Protein AF-A0A0D6M147-F1 (afdb_monomer)

Solvent-accessible surface area (backbone atoms only — not comparable to full-atom values): 6249 Å² total; per-residue (Å²): 143,72,65,67,63,54,51,52,53,52,52,54,56,65,67,64,76,70,74,77,78,73,76,83,73,92,60,101,74,86,88,84,83,53,70,70,56,50,45,51,54,34,51,54,48,22,70,45,45,34,62,56,53,54,70,46,85,50,78,64,50,73,52,103,88,51,72,53,66,84,53,72,61,92,78,63,73,75,57,74,54,45,66,45,82,39,90,100,75,50,72,46,79,48,114

Sequence (95 aa):
MSYWLVLLFFYQFLTFSQSQSSVERNAGVYFRINQKAVDYITELASDAMPQILNNMHLPDVTVSAATISKIHINRVEKPEIQAKFVKNKGTRIDL

Mean predicted aligned error: 13.18 Å

Secondary structure (DSSP, 8-state):
--HHHHHHHHHHHHHTT----------S------HHHHHHHHHHHHHHHHHHHHT--PPPEEETTEEE--------PPP--EEEEETTTEEEEE-

InterPro domains:
  IPR017943 Bactericidal permeability-increasing protein, alpha/beta domain superfamily [SSF55394] (26-90)
  IPR032942 BPI/LBP/Plunc family [PTHR10504] (3-93)

Foldseek 3Di:
DPVVVVVVVVVVVVVVPPPPPPPPPDDPDDDDDDQVNVQVVQQVCLVCVFVVQQPDDDDWDDDPVDIRPDDGDPDDDRDDWHWDQDPPPGIDIDD

Organism: NCBI:txid53326

Radius of gyration: 26.22 Å; Cα contacts (8 Å, |Δi|>4): 69; chains: 1; bounding box: 48×54×63 Å

Structure (mmCIF, N/CA/C/O backbone):
data_AF-A0A0D6M147-F1
#
_entry.id   AF-A0A0D6M147-F1
#
loop_
_atom_site.group_PDB
_atom_site.id
_atom_site.type_symbol
_atom_site.label_atom_id
_atom_site.label_alt_id
_atom_site.label_comp_id
_atom_site.label_asym_id
_atom_site.label_entity_id
_atom_site.label_seq_id
_atom_site.pdbx_PDB_ins_code
_atom_site.Cartn_x
_atom_site.Cartn_y
_atom_site.Cartn_z
_atom_site.occupancy
_atom_site.B_iso_or_equiv
_atom_site.auth_seq_id
_atom_site.auth_comp_id
_atom_site.auth_asym_id
_atom_site.auth_atom_id
_atom_site.pdbx_PDB_model_num
ATOM 1 N N . MET A 1 1 ? 19.058 -44.672 -37.710 1.00 57.97 1 MET A N 1
ATOM 2 C CA . MET A 1 1 ? 19.691 -43.335 -37.731 1.00 57.97 1 MET A CA 1
ATOM 3 C C . MET A 1 1 ? 18.679 -42.288 -38.204 1.00 57.97 1 MET A C 1
ATOM 5 O O . MET A 1 1 ? 18.765 -41.848 -39.337 1.00 57.97 1 MET A O 1
ATOM 9 N N . SER A 1 2 ? 17.653 -41.952 -37.405 1.00 61.62 2 SER A N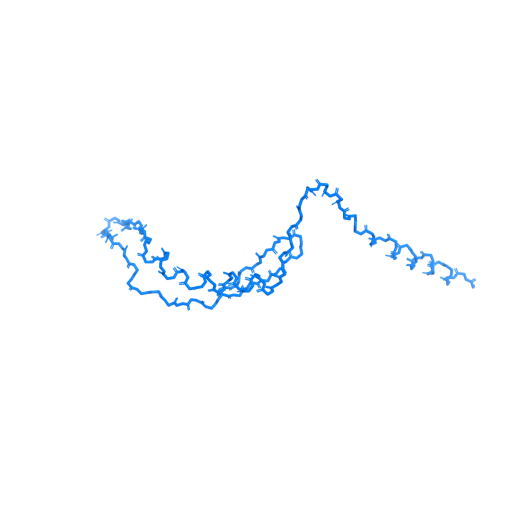 1
ATOM 10 C CA . SER A 1 2 ? 16.614 -40.983 -37.838 1.00 61.62 2 SER A CA 1
ATOM 11 C C . SER A 1 2 ? 15.878 -40.253 -36.693 1.00 61.62 2 SER A C 1
ATOM 13 O O . SER A 1 2 ? 14.903 -39.557 -36.925 1.00 61.62 2 SER A O 1
ATOM 15 N N . TYR A 1 3 ? 16.329 -40.370 -35.437 1.00 69.81 3 TYR A N 1
ATOM 16 C CA . TYR A 1 3 ? 15.665 -39.704 -34.298 1.00 69.81 3 TYR A CA 1
ATOM 17 C C . TYR A 1 3 ? 16.210 -38.298 -34.010 1.00 69.81 3 TYR A C 1
ATOM 19 O O . TYR A 1 3 ? 15.548 -37.485 -33.374 1.00 69.81 3 TYR A O 1
ATOM 27 N N . TRP A 1 4 ? 17.406 -37.986 -34.515 1.00 65.56 4 TRP A N 1
ATOM 28 C CA . TRP A 1 4 ? 18.068 -36.702 -34.276 1.00 65.56 4 TRP A CA 1
ATOM 29 C C . TRP A 1 4 ? 17.421 -35.550 -35.059 1.00 65.56 4 TRP A C 1
ATOM 31 O O . TRP A 1 4 ? 17.294 -34.437 -34.558 1.00 65.56 4 TRP A O 1
ATOM 41 N N . LEU A 1 5 ? 16.922 -35.849 -36.261 1.00 71.56 5 LEU A N 1
ATOM 42 C CA . LEU A 1 5 ? 16.210 -34.894 -37.111 1.00 71.56 5 LEU A CA 1
ATOM 43 C C . LEU A 1 5 ? 14.843 -34.523 -36.513 1.00 71.56 5 LEU A C 1
ATOM 45 O O . LEU A 1 5 ? 14.465 -33.357 -36.519 1.00 71.56 5 LEU A O 1
ATOM 49 N N . VAL A 1 6 ? 14.148 -35.493 -35.907 1.00 72.62 6 VAL A N 1
ATOM 50 C CA . VAL A 1 6 ? 12.876 -35.260 -35.202 1.00 72.62 6 VAL A CA 1
ATOM 51 C C . VAL A 1 6 ? 13.086 -34.386 -33.963 1.00 72.62 6 VAL A C 1
ATOM 53 O O . VAL A 1 6 ? 12.312 -33.462 -33.737 1.00 72.62 6 VAL A O 1
ATOM 56 N N . LEU A 1 7 ? 14.161 -34.613 -33.201 1.00 68.75 7 LEU A N 1
ATOM 57 C CA . LEU A 1 7 ? 14.529 -33.781 -32.048 1.00 68.75 7 LEU A CA 1
ATOM 58 C C . LEU A 1 7 ? 14.858 -32.335 -32.442 1.00 68.75 7 LEU A C 1
ATOM 60 O O . LEU A 1 7 ? 14.441 -31.413 -31.745 1.00 68.75 7 LEU A O 1
ATOM 64 N N . LEU A 1 8 ? 15.544 -32.121 -33.569 1.00 68.00 8 LEU A N 1
ATOM 65 C CA . LEU A 1 8 ? 15.810 -30.778 -34.094 1.00 68.00 8 LEU A CA 1
ATOM 66 C C . LEU A 1 8 ? 14.526 -30.051 -34.506 1.00 68.00 8 LEU A C 1
ATOM 68 O O . LEU A 1 8 ? 14.349 -28.886 -34.150 1.00 68.00 8 LEU A O 1
ATOM 72 N N . PHE A 1 9 ? 13.608 -30.741 -35.187 1.00 62.97 9 PHE A N 1
ATOM 73 C CA . PHE A 1 9 ? 12.300 -30.173 -35.522 1.00 62.97 9 PHE A CA 1
ATOM 74 C C . PHE A 1 9 ? 11.479 -29.845 -34.270 1.00 62.97 9 PHE A C 1
ATOM 76 O O . PHE A 1 9 ? 10.861 -28.785 -34.203 1.00 62.97 9 PHE A O 1
ATOM 83 N N . PHE A 1 10 ? 11.525 -30.699 -33.245 1.00 62.12 10 PHE A N 1
ATOM 84 C CA . PHE A 1 10 ? 10.842 -30.452 -31.974 1.00 62.12 10 PHE A CA 1
ATOM 85 C C . PHE A 1 10 ? 11.432 -29.247 -31.223 1.00 62.12 10 PHE A C 1
ATOM 87 O O . PHE A 1 10 ? 10.694 -28.444 -30.651 1.00 62.12 10 PHE A O 1
ATOM 94 N N . TYR A 1 11 ? 12.756 -29.077 -31.271 1.00 61.12 11 TYR A N 1
ATOM 95 C CA . TYR A 1 11 ? 13.442 -27.945 -30.648 1.00 61.12 11 TYR A CA 1
ATOM 96 C C . TYR A 1 11 ? 13.122 -26.617 -31.351 1.00 61.12 11 TYR A C 1
ATOM 98 O O . TYR A 1 11 ? 12.895 -25.610 -30.684 1.00 61.12 11 TYR A O 1
ATOM 106 N N . GLN A 1 12 ? 13.030 -26.617 -32.686 1.00 60.75 12 GLN A N 1
ATOM 107 C CA . GLN A 1 12 ? 12.612 -25.435 -33.450 1.00 60.75 12 GLN A CA 1
ATOM 108 C C . GLN A 1 12 ? 11.136 -25.074 -33.230 1.00 60.75 12 GLN A C 1
ATOM 110 O O . GLN A 1 12 ? 10.783 -23.897 -33.209 1.00 60.75 12 GLN A O 1
ATOM 115 N N . PHE A 1 13 ? 10.269 -26.065 -33.013 1.00 58.59 13 PHE A N 1
ATOM 116 C CA . PHE A 1 13 ? 8.857 -25.812 -32.717 1.00 58.59 13 PHE A CA 1
ATOM 117 C C . PHE A 1 13 ? 8.660 -25.181 -31.325 1.00 58.59 13 PHE A C 1
ATOM 119 O O . PHE A 1 13 ? 7.818 -24.300 -31.148 1.00 58.59 13 PHE A O 1
ATOM 126 N N . LEU A 1 14 ? 9.483 -25.574 -30.343 1.00 58.19 14 LEU A N 1
ATOM 127 C CA . LEU A 1 14 ? 9.476 -24.994 -28.994 1.00 58.19 14 LEU A CA 1
ATOM 128 C C . LEU A 1 14 ? 9.992 -23.547 -28.957 1.00 58.19 14 LEU A C 1
ATOM 130 O O . LEU A 1 14 ? 9.463 -22.739 -28.193 1.00 58.19 14 LEU A O 1
ATOM 134 N N . THR A 1 15 ? 10.974 -23.183 -29.788 1.00 55.72 15 THR A N 1
ATOM 135 C CA . THR A 1 15 ? 11.493 -21.803 -29.839 1.00 55.72 15 THR A CA 1
ATOM 136 C C . THR A 1 15 ? 10.580 -20.832 -30.594 1.00 55.72 15 THR A C 1
ATOM 138 O O . THR A 1 15 ? 10.653 -19.629 -30.348 1.00 55.72 15 THR A O 1
ATOM 141 N N . PHE A 1 16 ? 9.674 -21.320 -31.449 1.00 52.56 16 PHE A N 1
ATOM 142 C CA . PHE A 1 16 ? 8.749 -20.466 -32.209 1.00 52.56 16 PHE A CA 1
ATOM 143 C C . PHE A 1 16 ? 7.557 -19.941 -31.382 1.00 52.56 16 PHE A C 1
ATOM 145 O O . PHE A 1 16 ? 6.901 -18.980 -31.774 1.00 52.56 16 PHE A O 1
ATOM 152 N N . SER A 1 17 ? 7.281 -20.511 -30.203 1.00 53.28 17 SER A N 1
ATOM 153 C CA . SER A 1 17 ? 6.097 -20.157 -29.396 1.00 53.28 17 SER A CA 1
ATOM 154 C C . SER A 1 17 ? 6.275 -18.958 -28.446 1.00 53.28 17 SER A C 1
ATOM 156 O O . SER A 1 17 ? 5.437 -18.741 -27.572 1.00 53.28 17 SER A O 1
ATOM 158 N N . GLN A 1 18 ? 7.327 -18.143 -28.592 1.00 52.38 18 GLN A N 1
ATOM 159 C CA . GLN A 1 18 ? 7.506 -16.923 -27.787 1.00 52.38 18 GLN A CA 1
ATOM 160 C C . GLN A 1 18 ? 7.815 -15.670 -28.616 1.00 52.38 18 GLN A C 1
ATOM 162 O O . GLN A 1 18 ? 8.731 -14.916 -28.309 1.00 52.38 18 GLN A O 1
ATOM 167 N N . SER A 1 19 ? 6.988 -15.360 -29.613 1.00 52.06 19 SER A N 1
ATOM 168 C CA . SER A 1 19 ? 6.770 -13.955 -29.972 1.00 52.06 19 SER A CA 1
ATOM 169 C C . SER A 1 19 ? 5.562 -13.449 -29.188 1.00 52.06 19 SER A C 1
ATOM 171 O O . SER A 1 19 ? 4.417 -13.568 -29.627 1.00 52.06 19 SER A O 1
ATOM 173 N N . GLN A 1 20 ? 5.801 -12.929 -27.982 1.00 52.50 20 GLN A N 1
ATOM 174 C CA . GLN A 1 20 ? 4.776 -12.199 -27.245 1.00 52.50 20 GLN A CA 1
ATOM 175 C C . GLN A 1 20 ? 4.410 -10.969 -28.084 1.00 52.50 20 GLN A C 1
ATOM 177 O O . GLN A 1 20 ? 5.190 -10.024 -28.163 1.00 52.50 20 GLN A O 1
ATOM 182 N N . SER A 1 21 ? 3.253 -11.006 -28.748 1.00 46.56 21 SER A N 1
ATOM 183 C CA . SER A 1 21 ? 2.727 -9.886 -29.522 1.00 46.56 21 SER A CA 1
ATOM 184 C C . SER A 1 21 ? 2.553 -8.692 -28.586 1.00 46.56 21 SER A C 1
ATOM 186 O O . SER A 1 21 ? 1.604 -8.637 -27.797 1.00 46.56 21 SER A O 1
ATOM 188 N N . SER A 1 22 ? 3.484 -7.742 -28.625 1.00 61.12 22 SER A N 1
ATOM 189 C CA . SER A 1 22 ? 3.245 -6.418 -28.074 1.00 61.12 22 SER A CA 1
ATOM 190 C C . SER A 1 22 ? 2.116 -5.821 -28.900 1.00 61.12 22 SER A C 1
ATOM 192 O O . SER A 1 22 ? 2.318 -5.475 -30.059 1.00 61.12 22 SER A O 1
ATOM 194 N N . VAL A 1 23 ? 0.911 -5.770 -28.333 1.00 63.47 23 VAL A N 1
ATOM 195 C CA . VAL A 1 23 ? -0.185 -5.002 -28.919 1.00 63.47 23 VAL A CA 1
ATOM 196 C C . VAL A 1 23 ? 0.329 -3.574 -29.040 1.00 63.47 23 VAL A C 1
ATOM 198 O O . VAL A 1 23 ? 0.527 -2.901 -28.026 1.00 63.47 23 VAL A O 1
ATOM 201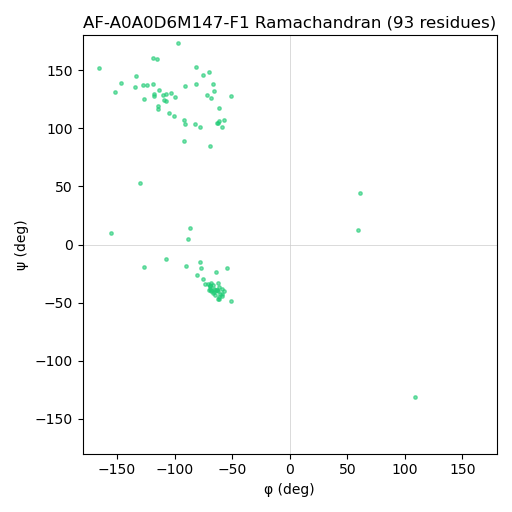 N N . GLU A 1 24 ? 0.616 -3.150 -30.264 1.00 60.69 24 GLU A N 1
ATOM 202 C CA . GLU A 1 24 ? 1.066 -1.804 -30.578 1.00 60.69 24 GLU A CA 1
ATOM 203 C C . GLU A 1 24 ? -0.122 -0.865 -30.340 1.00 60.69 24 GLU A C 1
ATOM 205 O O . GLU A 1 24 ? -0.964 -0.621 -31.200 1.00 60.69 24 GLU A O 1
ATOM 210 N N . ARG A 1 25 ? -0.291 -0.435 -29.088 1.00 64.06 25 ARG A N 1
ATOM 211 C CA . ARG A 1 25 ? -1.342 0.512 -28.721 1.00 64.06 25 ARG A CA 1
ATOM 212 C C . ARG A 1 25 ? -0.871 1.880 -29.155 1.00 64.06 25 ARG A C 1
ATOM 214 O O . ARG A 1 25 ? -0.052 2.450 -28.447 1.00 64.06 25 ARG A O 1
ATOM 221 N N . ASN A 1 26 ? -1.358 2.382 -30.286 1.00 79.56 26 ASN A N 1
ATOM 222 C CA . ASN A 1 26 ? -1.047 3.728 -30.758 1.00 79.56 26 ASN A CA 1
ATOM 223 C C . ASN A 1 26 ? -1.546 4.758 -29.728 1.00 79.56 26 ASN A C 1
ATOM 225 O O . ASN A 1 26 ? -2.750 4.941 -29.551 1.00 79.56 26 ASN A O 1
ATOM 229 N N . ALA A 1 27 ? -0.617 5.364 -28.993 1.00 79.81 27 ALA A N 1
ATOM 230 C CA . ALA A 1 27 ? -0.889 6.390 -27.999 1.00 79.81 27 ALA A CA 1
ATOM 231 C C . ALA A 1 27 ? -0.006 7.598 -28.309 1.00 79.81 27 ALA A C 1
ATOM 233 O O . ALA A 1 27 ? 1.176 7.442 -28.603 1.00 79.81 27 ALA A O 1
ATOM 234 N N . GLY A 1 28 ? -0.563 8.809 -28.217 1.00 85.81 28 GLY A N 1
ATOM 235 C CA . GLY A 1 28 ? 0.200 10.037 -28.475 1.00 85.81 28 GLY A CA 1
ATOM 236 C C . GLY A 1 28 ? 1.350 10.269 -27.486 1.00 85.81 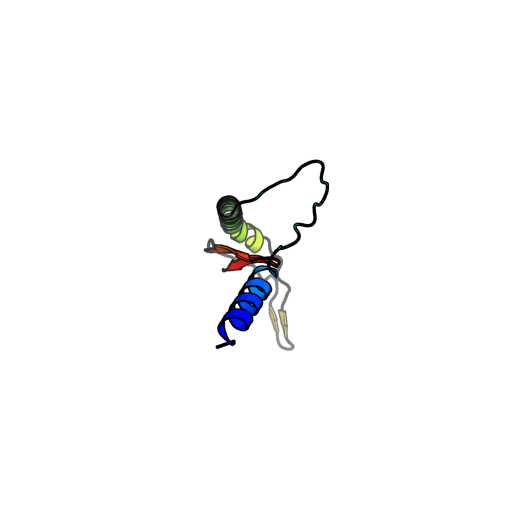28 GLY A C 1
ATOM 237 O O . GLY A 1 28 ? 2.305 10.961 -27.819 1.00 85.81 28 GLY A O 1
ATOM 238 N N . VAL A 1 29 ? 1.278 9.684 -26.282 1.00 88.38 29 VAL A N 1
ATOM 239 C CA . VAL A 1 29 ? 2.315 9.754 -25.241 1.00 88.38 29 VAL A CA 1
ATOM 240 C C . VAL A 1 29 ? 2.341 8.440 -24.456 1.00 88.38 29 VAL A C 1
ATOM 242 O O . VAL A 1 29 ? 1.289 7.911 -24.094 1.00 88.38 29 VAL A O 1
ATOM 245 N N . TYR A 1 30 ? 3.541 7.944 -24.142 1.00 89.38 30 TYR A N 1
ATOM 246 C CA . TYR A 1 30 ? 3.746 6.777 -23.280 1.00 89.38 30 TYR A CA 1
ATOM 247 C C . TYR A 1 30 ? 4.442 7.175 -21.980 1.00 89.38 30 TYR A C 1
ATOM 249 O O . TYR A 1 30 ? 5.476 7.840 -22.000 1.00 89.38 30 TYR A O 1
ATOM 257 N N . PHE A 1 31 ? 3.918 6.687 -20.855 1.00 90.75 31 PHE A N 1
ATOM 258 C CA . PHE A 1 31 ? 4.569 6.785 -19.551 1.00 90.75 31 PHE A CA 1
ATOM 259 C C . PHE A 1 31 ? 5.089 5.416 -19.128 1.00 90.75 31 PHE A C 1
ATOM 261 O O . PHE A 1 31 ? 4.355 4.427 -19.136 1.00 90.75 31 PHE A O 1
ATOM 268 N N . ARG A 1 32 ? 6.363 5.364 -18.734 1.00 89.81 32 ARG A N 1
ATOM 269 C CA . ARG A 1 32 ? 6.992 4.158 -18.197 1.00 89.81 32 ARG A CA 1
ATOM 270 C C . ARG A 1 32 ? 7.365 4.386 -16.741 1.00 89.81 32 ARG A C 1
ATOM 272 O O . ARG A 1 32 ? 8.226 5.205 -16.441 1.00 89.81 32 ARG A O 1
ATOM 279 N N . ILE A 1 33 ? 6.752 3.606 -15.860 1.00 91.69 33 ILE A N 1
ATOM 280 C CA . ILE A 1 33 ? 7.071 3.571 -14.434 1.00 91.69 33 ILE A CA 1
ATOM 281 C C . ILE A 1 33 ? 7.966 2.352 -14.197 1.00 91.69 33 ILE A C 1
ATOM 283 O O . ILE A 1 33 ? 7.647 1.247 -14.635 1.00 91.69 33 ILE A O 1
ATOM 287 N N . ASN A 1 34 ? 9.121 2.559 -13.567 1.00 93.00 34 ASN A N 1
ATOM 288 C CA . ASN A 1 34 ? 10.038 1.483 -13.188 1.00 93.00 34 ASN A CA 1
ATOM 289 C C . ASN A 1 34 ? 9.820 1.075 -11.719 1.00 93.00 34 ASN A C 1
ATOM 291 O O . ASN A 1 34 ? 9.059 1.716 -10.999 1.00 93.00 34 ASN A O 1
ATOM 295 N N . GLN A 1 35 ? 10.491 0.007 -11.273 1.00 92.31 35 GLN A N 1
ATOM 296 C CA . GLN A 1 35 ? 10.343 -0.491 -9.899 1.00 92.31 35 GLN A CA 1
ATOM 297 C C . GLN A 1 35 ? 10.707 0.581 -8.862 1.00 92.31 35 GLN A C 1
ATOM 299 O O . GLN A 1 35 ? 9.930 0.812 -7.951 1.00 92.31 35 GLN A O 1
ATOM 304 N N . LYS A 1 36 ? 11.788 1.341 -9.080 1.00 94.12 36 LYS A N 1
ATOM 305 C CA . LYS A 1 36 ? 12.204 2.425 -8.177 1.00 94.12 36 LYS A CA 1
ATOM 306 C C . LYS A 1 3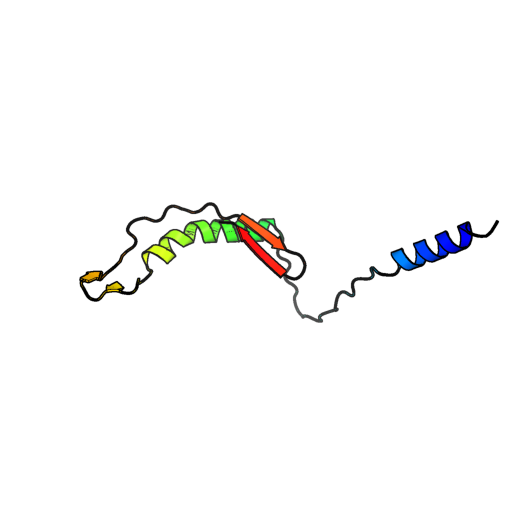6 ? 11.131 3.507 -7.993 1.00 94.12 36 LYS A C 1
ATOM 308 O O . LYS A 1 36 ? 10.972 4.040 -6.902 1.00 94.12 36 LYS A O 1
ATOM 313 N N . ALA A 1 37 ? 10.402 3.850 -9.052 1.00 94.00 37 ALA A N 1
ATOM 314 C CA . ALA A 1 37 ? 9.305 4.809 -8.971 1.00 94.00 37 ALA A CA 1
ATOM 315 C C . ALA A 1 37 ? 8.112 4.242 -8.185 1.00 94.00 37 ALA A C 1
ATOM 317 O O . ALA A 1 37 ? 7.472 4.977 -7.440 1.00 94.00 37 ALA A O 1
ATOM 318 N N . VAL A 1 38 ? 7.836 2.940 -8.309 1.00 93.75 38 VAL A N 1
ATOM 319 C CA . VAL A 1 38 ? 6.832 2.264 -7.474 1.00 93.75 38 VAL A CA 1
ATOM 320 C C . VAL A 1 38 ? 7.272 2.209 -6.015 1.00 93.75 38 VAL A C 1
ATOM 322 O O . VAL A 1 38 ? 6.455 2.494 -5.145 1.00 93.75 38 VAL A O 1
ATOM 325 N N . ASP A 1 39 ? 8.542 1.914 -5.745 1.00 94.44 39 ASP A N 1
ATOM 326 C CA . ASP A 1 39 ? 9.100 1.909 -4.388 1.00 94.44 39 ASP A CA 1
ATOM 327 C C . ASP A 1 39 ? 8.940 3.291 -3.738 1.00 94.44 39 ASP A C 1
ATOM 329 O O . ASP A 1 39 ? 8.451 3.399 -2.619 1.00 94.44 39 ASP A O 1
ATOM 333 N N . TYR A 1 40 ? 9.232 4.359 -4.487 1.00 94.69 40 TYR A N 1
ATOM 334 C CA . TYR A 1 40 ? 9.034 5.735 -4.030 1.00 94.69 40 TYR A CA 1
ATOM 335 C C . TYR A 1 40 ? 7.565 6.060 -3.713 1.00 94.69 40 TYR A C 1
ATOM 337 O O . TYR A 1 40 ? 7.259 6.614 -2.662 1.00 94.69 40 TYR A O 1
ATOM 345 N N . ILE A 1 41 ? 6.628 5.689 -4.594 1.00 93.81 41 ILE A N 1
ATOM 346 C CA . ILE A 1 41 ? 5.188 5.879 -4.335 1.00 93.81 41 ILE A CA 1
ATOM 347 C C . ILE A 1 41 ? 4.754 5.088 -3.094 1.00 93.81 41 ILE A C 1
ATOM 349 O O . ILE A 1 41 ? 3.915 5.549 -2.323 1.00 93.81 41 ILE A O 1
ATOM 353 N N . THR A 1 42 ? 5.330 3.906 -2.895 1.00 94.25 42 THR A N 1
ATOM 354 C CA . THR A 1 42 ? 5.031 3.024 -1.764 1.00 94.25 42 THR A CA 1
ATOM 355 C C . THR A 1 42 ? 5.515 3.619 -0.443 1.00 94.25 42 THR A C 1
ATOM 357 O O . THR A 1 42 ? 4.791 3.579 0.549 1.00 94.25 42 THR A O 1
ATOM 360 N N . GLU A 1 43 ? 6.689 4.247 -0.441 1.00 94.62 43 GLU A N 1
ATOM 361 C CA . GLU A 1 43 ? 7.201 5.002 0.704 1.00 94.62 43 GLU A CA 1
ATOM 362 C C . GLU A 1 43 ? 6.284 6.181 1.063 1.00 94.62 43 GLU A C 1
ATOM 364 O O . GLU A 1 43 ? 5.897 6.330 2.222 1.00 94.62 43 GLU A O 1
ATOM 369 N N . LEU A 1 44 ? 5.836 6.954 0.066 1.00 94.50 44 LEU A N 1
ATOM 370 C CA . LEU A 1 44 ? 4.871 8.038 0.285 1.00 94.50 44 LEU A CA 1
ATOM 371 C C . LEU A 1 44 ? 3.529 7.523 0.827 1.00 94.50 44 LEU A C 1
ATOM 373 O O . LEU A 1 44 ? 2.922 8.147 1.698 1.00 94.50 44 LEU A O 1
ATOM 377 N N . ALA A 1 45 ? 3.052 6.382 0.325 1.00 93.06 45 ALA A N 1
ATOM 378 C CA . ALA A 1 45 ? 1.827 5.758 0.813 1.00 93.06 45 ALA A CA 1
ATOM 379 C C . ALA A 1 45 ? 1.969 5.296 2.272 1.00 93.06 45 ALA A C 1
ATOM 381 O O . ALA A 1 45 ? 1.040 5.466 3.063 1.00 93.06 45 ALA A O 1
ATOM 382 N N . SER A 1 46 ? 3.136 4.764 2.638 1.00 93.81 46 SER A N 1
ATOM 383 C CA . SER A 1 46 ? 3.479 4.400 4.014 1.00 93.81 46 SER A CA 1
ATOM 384 C C . SER A 1 46 ? 3.437 5.618 4.947 1.00 93.81 46 SER A C 1
ATOM 386 O O . SER A 1 46 ? 2.836 5.543 6.019 1.00 93.81 46 SER A O 1
ATOM 388 N N . ASP A 1 47 ? 3.962 6.768 4.517 1.00 93.19 47 ASP A N 1
ATOM 389 C CA . ASP A 1 47 ? 3.895 8.016 5.293 1.00 93.19 47 ASP A CA 1
ATOM 390 C C . ASP A 1 47 ? 2.465 8.563 5.445 1.00 93.19 47 ASP A C 1
ATOM 392 O O . ASP A 1 47 ? 2.110 9.117 6.489 1.00 93.19 47 ASP A O 1
ATOM 396 N N . ALA A 1 48 ? 1.624 8.402 4.421 1.00 92.19 48 ALA A N 1
ATOM 397 C CA . ALA A 1 48 ? 0.249 8.902 4.424 1.00 92.19 48 ALA A CA 1
ATOM 398 C C . ALA A 1 48 ? -0.741 7.992 5.178 1.00 92.19 48 ALA A C 1
ATOM 400 O O . ALA A 1 48 ? -1.756 8.472 5.689 1.00 92.19 48 ALA A O 1
ATOM 401 N N . MET A 1 49 ? -0.463 6.687 5.269 1.00 91.94 49 MET A N 1
ATOM 402 C CA . MET A 1 49 ? -1.339 5.678 5.886 1.00 91.94 49 MET A CA 1
ATOM 403 C C . MET A 1 49 ? -1.824 6.047 7.299 1.00 91.94 49 MET A C 1
ATOM 405 O O . MET A 1 49 ? -3.037 6.000 7.529 1.00 91.94 49 MET A O 1
ATOM 409 N N . PRO A 1 50 ? -0.955 6.473 8.240 1.00 91.25 50 PRO A N 1
ATOM 410 C CA . PRO A 1 50 ? -1.395 6.885 9.570 1.00 91.25 50 PRO A CA 1
ATOM 411 C C . PRO A 1 50 ? -2.425 8.015 9.547 1.00 91.25 50 PRO A C 1
ATOM 413 O O . PRO A 1 50 ? -3.398 7.980 10.297 1.00 91.25 50 PRO A O 1
ATOM 416 N N . GLN A 1 51 ? -2.249 8.995 8.657 1.00 88.44 51 GLN A N 1
ATOM 417 C CA . GLN A 1 51 ? -3.159 10.137 8.546 1.00 88.44 51 GLN A CA 1
ATOM 418 C C . GLN A 1 51 ? -4.517 9.722 7.973 1.00 88.44 51 GLN A C 1
ATOM 420 O O . GLN A 1 51 ? -5.556 10.190 8.439 1.00 88.44 51 GLN A O 1
ATOM 425 N N . ILE A 1 52 ? -4.516 8.819 6.988 1.00 89.38 52 ILE A N 1
ATOM 426 C CA . ILE A 1 52 ? -5.742 8.264 6.401 1.00 89.38 52 ILE A CA 1
ATOM 427 C C . ILE A 1 52 ? -6.537 7.502 7.466 1.00 89.38 52 ILE A C 1
ATOM 429 O O . ILE A 1 52 ? -7.742 7.708 7.602 1.00 89.38 52 ILE A O 1
ATOM 433 N N . LEU A 1 53 ? -5.862 6.654 8.244 1.00 89.25 53 LEU A N 1
ATOM 434 C CA . LEU A 1 53 ? -6.496 5.834 9.275 1.00 89.25 53 LEU A CA 1
ATOM 435 C C . LEU A 1 53 ? -6.969 6.658 10.479 1.00 89.25 53 LEU A C 1
ATOM 437 O O . LEU A 1 53 ? -8.028 6.367 11.026 1.00 89.25 53 LEU A O 1
ATOM 441 N N . ASN A 1 54 ? -6.256 7.723 10.846 1.00 86.50 54 ASN A N 1
ATOM 442 C CA . ASN A 1 54 ? -6.687 8.634 11.909 1.00 86.50 54 ASN A CA 1
ATOM 443 C C . ASN A 1 54 ? -8.018 9.337 11.579 1.00 86.50 54 ASN A C 1
ATOM 445 O O . ASN A 1 54 ? -8.836 9.580 12.458 1.00 86.50 54 ASN A O 1
ATOM 449 N N . ASN A 1 55 ? -8.273 9.630 10.302 1.00 86.25 55 ASN A N 1
ATOM 450 C CA . ASN A 1 55 ? -9.512 10.281 9.860 1.00 86.25 55 ASN A CA 1
ATOM 451 C C . ASN A 1 55 ? -10.645 9.286 9.533 1.00 86.25 55 ASN A C 1
ATOM 453 O O . ASN A 1 55 ? -11.712 9.681 9.049 1.00 86.25 55 ASN A O 1
ATOM 457 N N . MET A 1 56 ? -10.429 7.989 9.7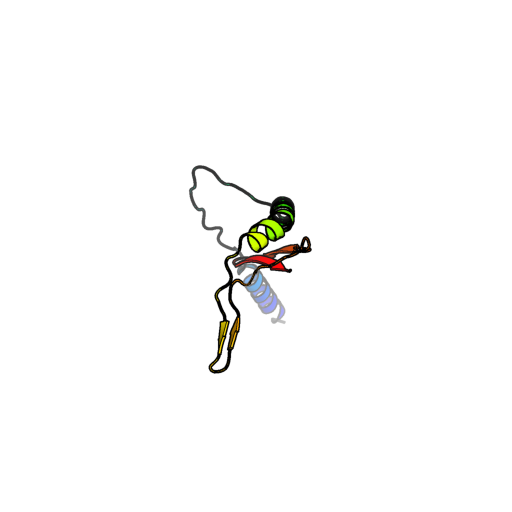69 1.00 87.38 56 MET A N 1
ATOM 458 C CA . MET A 1 56 ? -11.418 6.955 9.498 1.00 87.38 56 MET A CA 1
ATOM 459 C C . MET A 1 56 ? -12.568 7.023 10.508 1.00 87.38 56 MET A C 1
ATOM 461 O O . MET A 1 56 ? -12.364 6.996 11.720 1.00 87.38 56 MET A O 1
ATOM 465 N N . HIS A 1 57 ? -13.796 7.060 9.995 1.00 86.56 57 HIS A N 1
ATOM 466 C CA . HIS A 1 57 ? -15.003 6.955 10.808 1.00 86.56 57 HIS A CA 1
ATOM 467 C C . HIS A 1 57 ? -15.396 5.483 10.910 1.00 86.56 57 HIS A C 1
ATOM 469 O O . HIS A 1 57 ? -15.900 4.900 9.949 1.00 86.56 57 HIS A O 1
ATOM 475 N N . LEU A 1 58 ? -15.123 4.873 12.061 1.00 88.44 58 LEU A N 1
ATOM 476 C CA . LEU A 1 58 ? -15.470 3.480 12.314 1.00 88.44 58 LEU A CA 1
ATOM 477 C C . LEU A 1 58 ? -16.949 3.365 12.720 1.00 88.44 58 LEU A C 1
ATOM 479 O O . LEU A 1 58 ? -17.433 4.200 13.487 1.00 88.44 58 LEU A O 1
ATOM 483 N N . PRO A 1 59 ? -17.676 2.355 12.209 1.00 88.88 59 PRO A N 1
ATOM 484 C CA . PRO A 1 59 ? -19.080 2.166 12.539 1.00 88.88 59 PRO A CA 1
ATOM 485 C C . PRO A 1 59 ? -19.246 1.705 13.989 1.00 88.88 59 PRO A C 1
ATOM 487 O O . PRO A 1 59 ? -18.417 0.966 14.523 1.00 88.88 59 PRO A O 1
ATOM 490 N N . ASP A 1 60 ? -20.359 2.099 14.600 1.00 89.69 60 ASP A N 1
ATOM 491 C CA . ASP A 1 60 ? -20.737 1.613 15.921 1.00 89.69 60 ASP A CA 1
ATOM 492 C C . ASP A 1 60 ? -21.056 0.110 15.864 1.00 89.69 60 ASP A C 1
ATOM 494 O O . ASP A 1 60 ? -21.730 -0.375 14.950 1.00 89.69 60 ASP A O 1
ATOM 498 N N . VAL A 1 61 ? -20.598 -0.636 16.867 1.00 88.38 61 VAL A N 1
ATOM 499 C CA . VAL A 1 61 ? -20.840 -2.078 16.982 1.00 88.38 61 VAL A CA 1
ATOM 500 C C . VAL A 1 61 ? -21.894 -2.299 18.057 1.00 88.38 61 VAL A C 1
ATOM 502 O O . VAL A 1 61 ? -21.653 -2.049 19.236 1.00 88.38 61 VAL A O 1
ATOM 505 N N . THR A 1 62 ? -23.074 -2.769 17.655 1.00 87.44 62 THR A N 1
ATOM 506 C CA . THR A 1 62 ? -24.172 -3.087 18.579 1.00 87.44 62 THR A CA 1
ATOM 507 C C . THR A 1 62 ? -24.392 -4.590 18.646 1.00 87.44 62 THR A C 1
ATOM 509 O O . THR A 1 62 ? -24.570 -5.250 17.625 1.00 87.44 62 THR A O 1
ATOM 512 N N . VAL A 1 63 ? -24.422 -5.119 19.863 1.00 89.88 63 VAL A N 1
ATOM 513 C CA . VAL A 1 63 ? -24.886 -6.470 20.187 1.00 89.88 63 VAL A CA 1
ATOM 514 C C . VAL A 1 63 ? -26.082 -6.367 21.131 1.00 89.88 63 VAL A C 1
ATOM 516 O O . VAL A 1 63 ? -26.273 -5.345 21.784 1.00 89.88 63 VAL A O 1
ATOM 519 N N . SER A 1 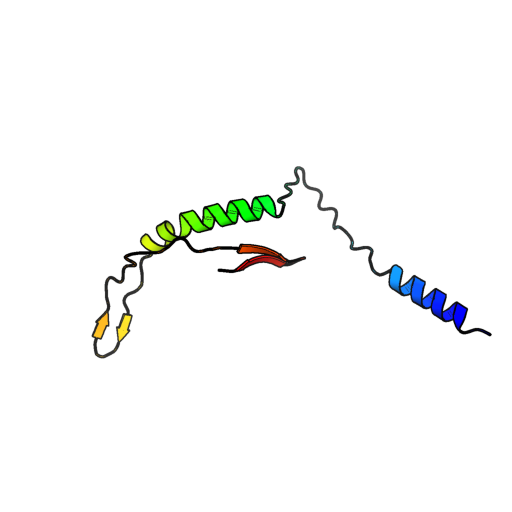64 ? -26.890 -7.423 21.243 1.00 85.69 64 SER A N 1
ATOM 520 C CA . SER A 1 64 ? -28.149 -7.402 22.012 1.00 85.69 64 SER A CA 1
ATOM 521 C C . SER A 1 64 ? -28.017 -6.942 23.474 1.00 85.69 64 SER A C 1
ATOM 523 O O . SER A 1 64 ? -29.010 -6.533 24.063 1.00 85.69 64 SER A O 1
ATOM 525 N N . ALA A 1 65 ? -26.816 -7.004 24.057 1.00 83.75 65 ALA A N 1
ATOM 526 C CA . ALA A 1 65 ? -26.537 -6.610 25.437 1.00 83.75 65 ALA A CA 1
ATOM 527 C C . ALA A 1 65 ? -25.751 -5.288 25.586 1.00 83.75 65 ALA A C 1
ATOM 529 O O . ALA A 1 65 ? -25.649 -4.789 26.705 1.00 83.75 65 ALA A O 1
ATOM 530 N N . ALA A 1 66 ? -25.166 -4.732 24.515 1.00 86.06 66 ALA A N 1
ATOM 531 C CA . ALA A 1 66 ? -24.314 -3.540 24.594 1.00 86.06 66 ALA A CA 1
ATOM 532 C C . ALA A 1 66 ? -24.047 -2.889 23.224 1.00 86.06 66 ALA A C 1
ATOM 534 O O . ALA A 1 66 ? -23.948 -3.571 22.204 1.00 86.06 66 ALA A O 1
ATOM 535 N N . THR A 1 67 ? -23.816 -1.574 23.228 1.00 87.88 67 THR A N 1
ATOM 536 C CA . THR A 1 67 ? -23.359 -0.803 22.061 1.00 87.88 67 THR A CA 1
ATOM 537 C C . THR A 1 67 ? -21.994 -0.185 22.347 1.00 87.88 67 THR A C 1
ATOM 539 O O . THR A 1 67 ? -21.824 0.510 23.347 1.00 87.88 67 THR A O 1
ATOM 542 N N . ILE A 1 68 ? -21.030 -0.411 21.453 1.00 87.12 68 ILE A N 1
ATOM 543 C CA . ILE A 1 68 ? -19.746 0.291 21.412 1.00 87.12 68 ILE A CA 1
ATOM 544 C C . ILE A 1 68 ? -19.857 1.357 20.326 1.00 87.12 68 ILE A C 1
ATOM 546 O O . ILE A 1 68 ? -19.935 1.030 19.143 1.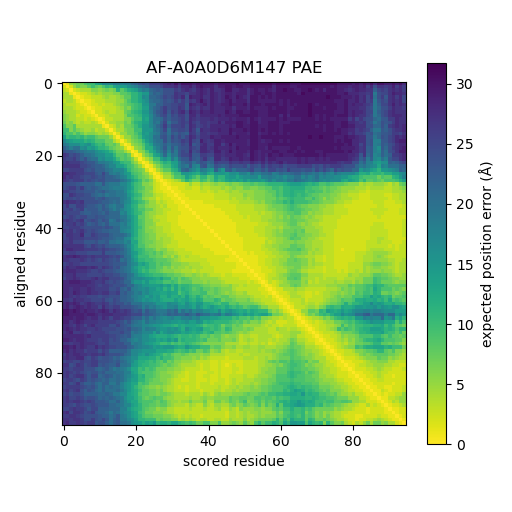00 87.12 68 ILE A O 1
ATOM 550 N N . SER A 1 69 ? -19.874 2.622 20.737 1.00 87.06 69 SER A N 1
ATOM 551 C CA . SER A 1 69 ? -20.004 3.766 19.831 1.00 87.06 69 SER A CA 1
ATOM 552 C C . SER A 1 69 ? -18.766 4.655 19.821 1.00 87.06 69 SER A C 1
ATOM 554 O O . SER A 1 69 ? -18.037 4.680 20.814 1.00 87.06 69 SER A O 1
ATOM 556 N N . LYS A 1 70 ? -18.596 5.465 18.768 1.00 85.25 70 LYS A N 1
ATOM 557 C CA . LYS A 1 70 ? -17.510 6.466 18.642 1.00 85.25 70 LYS A CA 1
ATOM 558 C C . LYS A 1 70 ? -16.111 5.842 18.668 1.00 85.25 70 LYS A C 1
ATOM 560 O O . LYS A 1 70 ? -15.208 6.326 19.351 1.00 85.25 70 LYS A O 1
ATOM 565 N N . ILE A 1 71 ? -15.938 4.745 17.938 1.00 86.12 71 ILE A N 1
ATOM 566 C CA . ILE A 1 71 ? -14.651 4.058 17.847 1.00 86.12 71 ILE A CA 1
ATOM 567 C C . ILE A 1 71 ? -13.670 4.957 17.080 1.00 86.12 71 ILE A C 1
ATOM 569 O O . ILE A 1 71 ? -13.965 5.403 15.972 1.00 86.12 71 ILE A O 1
ATOM 573 N N . HIS A 1 72 ? -12.507 5.225 17.673 1.00 86.00 72 HIS A N 1
ATOM 574 C CA . HIS A 1 72 ? -11.462 6.047 17.068 1.00 86.00 72 HIS A CA 1
ATOM 575 C C . HIS A 1 72 ? -10.095 5.377 17.209 1.00 86.00 72 HIS A C 1
ATOM 577 O O . HIS A 1 72 ? -9.818 4.710 18.209 1.00 86.00 72 HIS A O 1
ATOM 583 N N . ILE A 1 73 ? -9.244 5.542 16.196 1.00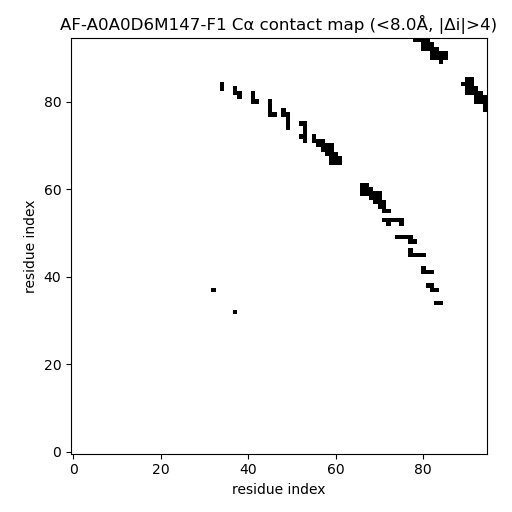 84.81 73 ILE A N 1
ATOM 584 C CA . ILE A 1 73 ? -7.896 4.977 16.184 1.00 84.81 73 ILE A CA 1
ATOM 585 C C . ILE A 1 73 ? -6.937 6.023 16.754 1.00 84.81 73 ILE A C 1
ATOM 587 O O . ILE A 1 73 ? -6.622 7.002 16.095 1.00 84.81 73 ILE A O 1
ATOM 591 N N . ASN A 1 74 ? -6.452 5.809 17.978 1.00 81.69 74 ASN A N 1
ATOM 592 C CA . ASN A 1 74 ? -5.627 6.808 18.674 1.00 81.69 74 ASN A CA 1
ATOM 593 C C . ASN A 1 74 ? -4.186 6.907 18.155 1.00 81.69 74 ASN A C 1
ATOM 595 O O . ASN A 1 74 ? -3.551 7.951 18.284 1.00 81.69 74 ASN A O 1
ATOM 599 N N . ARG A 1 75 ? -3.626 5.806 17.645 1.00 83.50 75 ARG A N 1
ATOM 600 C CA . ARG A 1 75 ? -2.246 5.757 17.158 1.00 83.50 75 ARG A CA 1
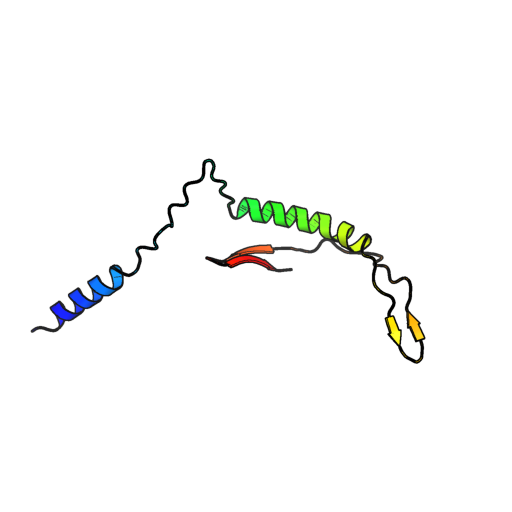ATOM 601 C C . ARG A 1 75 ? -2.115 4.703 16.075 1.00 83.50 75 ARG A C 1
ATOM 603 O O . ARG A 1 75 ? -2.507 3.557 16.273 1.00 83.50 75 ARG A O 1
ATOM 610 N N . VAL A 1 76 ? -1.503 5.100 14.970 1.00 85.25 76 VAL A N 1
ATOM 611 C CA . VAL A 1 76 ? -1.106 4.217 13.877 1.00 85.25 76 VAL A CA 1
ATOM 612 C C . VAL A 1 76 ? 0.367 4.458 13.620 1.00 85.25 76 VAL A C 1
ATOM 614 O O . VAL A 1 76 ? 0.786 5.599 13.429 1.00 85.25 76 VAL A O 1
ATOM 617 N N . GLU A 1 77 ? 1.159 3.396 13.664 1.00 89.38 77 GLU A N 1
ATOM 618 C CA . GLU A 1 77 ? 2.577 3.477 13.329 1.00 89.38 77 GLU A CA 1
ATOM 619 C C . GLU A 1 77 ? 2.764 3.422 11.813 1.00 89.38 77 GLU A C 1
ATOM 621 O O . GLU A 1 77 ? 1.926 2.872 11.096 1.00 89.38 77 GLU A O 1
ATOM 626 N N . LYS A 1 78 ? 3.854 4.019 11.318 1.00 90.56 78 LYS A N 1
ATOM 627 C CA . LYS A 1 78 ? 4.198 3.964 9.896 1.00 90.56 78 LYS A CA 1
ATOM 628 C C . LYS A 1 78 ? 4.426 2.492 9.501 1.00 90.56 78 LYS A C 1
ATOM 630 O O . LYS A 1 78 ? 5.342 1.879 10.048 1.00 90.56 78 LYS A O 1
ATOM 635 N N . PRO A 1 79 ? 3.632 1.921 8.580 1.00 90.81 79 PRO A N 1
ATOM 636 C CA . PRO A 1 79 ? 3.786 0.532 8.157 1.00 90.81 79 PRO A CA 1
ATOM 637 C C . PRO A 1 79 ? 4.992 0.374 7.228 1.00 90.81 79 PRO A C 1
ATOM 639 O O . PRO A 1 79 ? 5.262 1.251 6.407 1.00 90.81 79 PRO A O 1
ATOM 642 N N . GLU A 1 80 ? 5.688 -0.755 7.280 1.00 92.44 80 GLU A N 1
ATOM 643 C CA . GLU A 1 80 ? 6.686 -1.079 6.261 1.00 92.44 80 GLU A CA 1
ATOM 644 C C . GLU A 1 80 ? 5.974 -1.673 5.041 1.00 92.44 80 GLU A C 1
ATOM 646 O O . GLU A 1 80 ? 5.533 -2.813 5.065 1.00 92.44 80 GLU A O 1
ATOM 651 N N . ILE A 1 81 ? 5.826 -0.887 3.972 1.00 92.94 81 ILE A N 1
ATOM 652 C CA . ILE A 1 81 ? 5.128 -1.333 2.763 1.00 92.94 81 ILE A CA 1
ATOM 653 C C . ILE A 1 81 ? 6.154 -1.672 1.687 1.00 92.94 81 ILE A C 1
ATOM 655 O O . ILE A 1 81 ? 7.029 -0.864 1.373 1.00 92.94 81 ILE A O 1
ATOM 659 N N . GLN A 1 82 ? 6.015 -2.843 1.073 1.00 92.81 82 GLN A N 1
ATOM 660 C CA . GLN A 1 82 ? 6.813 -3.253 -0.077 1.00 92.81 82 GLN A CA 1
ATOM 661 C C . GLN A 1 82 ? 5.909 -3.498 -1.279 1.00 92.81 82 GLN A C 1
ATOM 663 O O . GLN A 1 82 ? 4.848 -4.111 -1.175 1.00 92.81 82 GLN A O 1
ATOM 668 N N . ALA A 1 83 ? 6.338 -3.047 -2.453 1.00 93.62 83 ALA A N 1
ATOM 669 C CA . ALA A 1 83 ? 5.574 -3.210 -3.678 1.00 93.62 83 ALA A CA 1
ATOM 670 C C . ALA A 1 83 ? 6.401 -3.922 -4.743 1.00 93.62 83 ALA A C 1
ATOM 672 O O . ALA A 1 83 ? 7.576 -3.628 -4.941 1.00 93.62 83 ALA A O 1
ATOM 673 N N . LYS A 1 84 ? 5.794 -4.864 -5.465 1.00 93.31 84 LYS A N 1
ATOM 674 C CA . LYS A 1 84 ? 6.468 -5.596 -6.547 1.00 93.31 84 LYS A CA 1
ATOM 675 C C . LYS A 1 84 ? 5.587 -5.686 -7.773 1.00 93.31 84 LYS A C 1
ATOM 677 O O . LYS A 1 84 ? 4.408 -6.032 -7.682 1.00 93.31 84 LYS A O 1
ATOM 682 N N . PHE A 1 85 ? 6.172 -5.435 -8.940 1.00 91.69 85 PHE A N 1
ATOM 683 C CA . PHE A 1 85 ? 5.484 -5.695 -10.196 1.00 91.69 85 PHE A CA 1
ATOM 684 C C . PHE A 1 85 ? 5.243 -7.190 -10.400 1.00 91.69 85 PHE A C 1
ATOM 686 O O . PHE A 1 85 ? 6.147 -8.020 -10.304 1.00 91.69 85 PHE A O 1
ATOM 693 N N . VAL A 1 86 ? 4.010 -7.520 -10.763 1.00 93.00 86 VAL A N 1
ATOM 694 C CA . VAL A 1 86 ? 3.586 -8.861 -11.140 1.00 93.00 86 VAL A CA 1
ATOM 695 C C . VAL A 1 86 ? 3.185 -8.837 -12.609 1.00 93.00 86 VAL A C 1
ATOM 697 O O . VAL A 1 86 ? 2.259 -8.127 -13.017 1.00 93.00 86 VAL A O 1
ATOM 700 N N . LYS A 1 87 ? 3.896 -9.630 -13.422 1.00 87.06 87 LYS A N 1
ATOM 701 C CA . LYS A 1 87 ? 3.694 -9.702 -14.875 1.00 87.06 87 LYS A CA 1
ATOM 702 C C . LYS A 1 87 ? 2.215 -9.935 -15.197 1.00 87.06 87 LYS A C 1
ATOM 704 O O . LYS A 1 87 ? 1.606 -10.869 -14.680 1.00 87.06 87 LYS A O 1
ATOM 709 N N . ASN A 1 88 ? 1.661 -9.087 -16.065 1.00 87.44 88 ASN A N 1
ATOM 710 C CA . ASN A 1 88 ? 0.267 -9.119 -16.526 1.00 87.44 88 ASN A CA 1
ATOM 711 C C . ASN A 1 88 ? -0.805 -8.975 -15.422 1.00 87.44 88 ASN A C 1
ATOM 713 O O . ASN A 1 88 ? -1.973 -9.237 -15.694 1.00 87.44 88 ASN A O 1
ATOM 717 N N . LYS A 1 89 ? -0.436 -8.579 -14.194 1.00 89.12 89 LYS A N 1
ATOM 718 C CA . LYS A 1 89 ? -1.374 -8.417 -13.067 1.00 89.12 89 LYS A CA 1
ATOM 719 C C . LYS A 1 89 ? -1.305 -7.043 -12.395 1.00 89.12 89 LYS A C 1
ATOM 721 O O . LYS A 1 89 ? -2.266 -6.658 -11.744 1.00 89.12 89 LYS A O 1
ATOM 726 N N . GLY A 1 90 ? -0.211 -6.300 -12.573 1.00 89.38 90 GLY A N 1
ATOM 727 C CA . GLY A 1 90 ? -0.029 -4.965 -11.993 1.00 89.38 90 GLY A CA 1
ATOM 728 C C . GLY A 1 90 ? 1.010 -4.975 -10.878 1.00 89.38 90 GLY A C 1
ATOM 729 O O . GLY A 1 90 ? 2.094 -5.523 -11.071 1.00 89.38 90 GLY A O 1
ATOM 730 N N . THR A 1 91 ? 0.680 -4.386 -9.729 1.00 89.56 91 THR A N 1
ATOM 731 C CA . THR A 1 91 ? 1.572 -4.285 -8.565 1.00 89.56 91 THR A CA 1
ATOM 732 C C . THR A 1 91 ? 0.960 -5.021 -7.381 1.00 89.56 91 THR A C 1
ATOM 734 O O . THR A 1 91 ? -0.205 -4.807 -7.054 1.00 89.56 91 THR A O 1
ATOM 737 N N . ARG A 1 92 ? 1.739 -5.891 -6.738 1.00 92.81 92 ARG A N 1
ATOM 738 C CA . ARG A 1 92 ? 1.387 -6.495 -5.452 1.00 92.81 92 ARG A CA 1
ATOM 739 C C . ARG A 1 92 ? 1.946 -5.629 -4.334 1.00 92.81 92 ARG A C 1
ATOM 741 O O . ARG A 1 92 ? 3.096 -5.209 -4.434 1.00 92.81 92 ARG A O 1
ATOM 748 N N . ILE A 1 93 ? 1.133 -5.400 -3.311 1.00 91.62 93 ILE A N 1
ATOM 749 C CA . ILE A 1 93 ? 1.506 -4.692 -2.090 1.00 91.62 93 ILE A CA 1
ATOM 750 C C . ILE A 1 93 ? 1.607 -5.736 -0.981 1.00 91.62 93 ILE A C 1
ATOM 752 O O . ILE A 1 93 ? 0.651 -6.477 -0.754 1.00 91.62 93 ILE A O 1
ATOM 756 N N . ASP A 1 94 ? 2.766 -5.792 -0.341 1.00 90.12 94 ASP A N 1
ATOM 757 C CA . ASP A 1 94 ? 3.058 -6.605 0.831 1.00 90.12 94 ASP A CA 1
ATOM 758 C C . ASP A 1 94 ? 3.194 -5.617 2.020 1.00 90.12 94 ASP A C 1
ATOM 760 O O . ASP A 1 94 ? 3.933 -4.633 1.914 1.00 90.12 94 ASP A O 1
ATOM 764 N N . LEU A 1 95 ? 2.401 -5.825 3.082 1.00 82.12 95 LEU A N 1
ATOM 765 C CA . LEU A 1 95 ? 2.299 -4.987 4.295 1.00 82.12 95 LEU A CA 1
ATOM 766 C C . LEU A 1 95 ? 2.921 -5.684 5.509 1.00 82.12 95 LEU A C 1
ATOM 768 O O . LEU A 1 95 ? 2.892 -6.938 5.524 1.00 82.12 95 LEU A O 1
#

pLDDT: mean 81.84, std 13.53, range [46.56, 94.69]